Protein AF-A0A527ZFB0-F1 (afdb_monomer_lite)

Secondary structure (DSSP, 8-state):
-TT-BTTSTT-SSBPPHHHHHHHHSTTSHHHHHHHHHTGGGEE-SSSS-EE-TTSTTTTTS-HHHHHHHHHHHHHHHHH-TTSSSS--EEEEE------TT-SEEEEEETTEEEEEESS----EEEEES---

pLDDT: mean 90.38, std 8.6, range [48.19, 97.38]

Foldseek 3Di:
DPLAPPVNVPRPHHDDLLVVLLDQAQVHPLNVCCVVPPVVQWDPPDPAIAGDPPPPCRVVDDSVVSVVSVVSNVVNCQQPVVSDSHGKHKDKDWDDADDPVDQKDWDAQCNDIQIDGHDDHDIDIDMPPPDD

Radius of gyration: 20.22 Å; chains: 1; bounding box: 45×32×55 Å

Structure (mmCIF, N/CA/C/O backbone):
data_AF-A0A527ZFB0-F1
#
_entry.id   AF-A0A527ZFB0-F1
#
loop_
_atom_site.group_PDB
_atom_site.id
_atom_site.type_symbol
_atom_site.label_atom_id
_atom_site.label_alt_id
_atom_site.label_comp_id
_atom_site.label_asym_id
_atom_site.label_entity_id
_atom_site.label_seq_id
_atom_site.pdbx_PDB_ins_code
_atom_site.Cartn_x
_atom_site.Cartn_y
_atom_site.Cartn_z
_atom_site.occupancy
_atom_site.B_iso_or_equiv
_atom_site.auth_seq_id
_atom_site.auth_comp_id
_atom_site.auth_asym_id
_atom_site.auth_atom_id
_atom_site.pdbx_PDB_model_num
ATOM 1 N N . VAL A 1 1 ? -12.750 -11.140 2.429 1.00 78.00 1 VAL A N 1
ATOM 2 C CA . VAL A 1 1 ? -11.298 -11.015 2.719 1.00 78.00 1 VAL A CA 1
ATOM 3 C C . VAL A 1 1 ? -10.672 -12.256 3.361 1.00 78.00 1 VAL A C 1
ATOM 5 O O . VAL A 1 1 ? -9.484 -12.449 3.174 1.00 78.00 1 VAL A O 1
ATOM 8 N N . VAL A 1 2 ? -11.410 -13.099 4.103 1.00 83.50 2 VAL A N 1
ATOM 9 C CA . VAL A 1 2 ? -10.844 -14.314 4.737 1.00 83.50 2 VAL A CA 1
ATOM 10 C C . VAL A 1 2 ? -10.281 -15.279 3.688 1.00 83.50 2 VAL A C 1
ATOM 12 O O . VAL A 1 2 ? -10.938 -15.511 2.677 1.00 83.50 2 VAL A O 1
ATOM 15 N N . GLY A 1 3 ? -9.090 -15.831 3.947 1.00 88.44 3 GLY A N 1
ATOM 16 C CA . GLY A 1 3 ? -8.445 -16.841 3.094 1.00 88.44 3 GLY A CA 1
ATOM 17 C C . GLY A 1 3 ? -7.908 -16.315 1.761 1.00 88.44 3 GLY A C 1
ATOM 18 O O . GLY A 1 3 ? -7.559 -17.113 0.899 1.00 88.44 3 GLY A O 1
ATOM 19 N N . ARG A 1 4 ? -7.865 -14.991 1.578 1.00 93.12 4 ARG A N 1
ATOM 20 C CA . ARG A 1 4 ? -7.428 -14.347 0.336 1.00 93.12 4 ARG A CA 1
ATOM 21 C C . ARG A 1 4 ? -6.149 -13.556 0.531 1.00 93.12 4 ARG A C 1
ATOM 23 O O . ARG A 1 4 ? -5.984 -12.909 1.571 1.00 93.12 4 ARG A O 1
ATOM 30 N N . TYR A 1 5 ? -5.294 -13.549 -0.482 1.00 91.62 5 TYR A N 1
ATOM 31 C CA . TYR A 1 5 ? -4.143 -12.657 -0.523 1.00 91.62 5 TYR A CA 1
ATOM 32 C C . TYR A 1 5 ? -4.628 -11.191 -0.553 1.00 91.62 5 TYR A C 1
ATOM 34 O O . TYR A 1 5 ? -5.642 -10.897 -1.195 1.00 91.62 5 TYR A O 1
ATOM 42 N N . PRO A 1 6 ? -3.990 -10.250 0.173 1.00 92.12 6 PRO A N 1
ATOM 43 C CA . PRO A 1 6 ? -2.769 -10.384 0.978 1.00 92.12 6 PRO A CA 1
ATOM 44 C C . PRO A 1 6 ? -2.993 -10.743 2.460 1.00 92.12 6 PRO A C 1
ATOM 46 O O . PRO A 1 6 ? -2.037 -10.782 3.228 1.00 92.12 6 PRO A O 1
ATOM 49 N N . PHE A 1 7 ? -4.233 -10.982 2.901 1.00 91.00 7 PHE A N 1
ATOM 50 C CA . PHE A 1 7 ? -4.528 -11.291 4.310 1.00 91.00 7 PHE A CA 1
ATOM 51 C C . PHE A 1 7 ? -4.153 -12.723 4.708 1.00 91.00 7 PHE A C 1
ATOM 53 O O . PHE A 1 7 ? -3.794 -12.966 5.858 1.00 91.00 7 PHE A O 1
ATOM 60 N N . ALA A 1 8 ? -4.247 -13.658 3.765 1.00 93.31 8 ALA A N 1
ATOM 61 C CA . ALA A 1 8 ? -3.643 -14.979 3.839 1.00 93.31 8 ALA A CA 1
ATOM 62 C C . ALA A 1 8 ? -2.569 -15.053 2.751 1.00 93.31 8 ALA A C 1
ATOM 64 O O . ALA A 1 8 ? -2.885 -14.949 1.567 1.00 93.31 8 ALA A O 1
ATOM 65 N N . SER A 1 9 ? -1.302 -15.178 3.147 1.00 91.38 9 SER A N 1
ATOM 66 C CA . SER A 1 9 ? -0.165 -15.160 2.215 1.00 91.38 9 SER A CA 1
ATOM 67 C C . SER A 1 9 ? -0.171 -16.328 1.227 1.00 91.38 9 SER A C 1
ATOM 69 O O . SER A 1 9 ? 0.390 -16.213 0.146 1.00 91.38 9 SER A O 1
ATOM 71 N N . ASP A 1 10 ? -0.789 -17.442 1.612 1.00 92.88 10 ASP A N 1
ATOM 72 C CA . ASP A 1 10 ? -0.996 -18.659 0.826 1.00 92.88 10 ASP A CA 1
ATOM 73 C C . ASP A 1 10 ? -2.405 -18.737 0.208 1.00 92.88 10 ASP A C 1
ATOM 75 O O . ASP A 1 10 ? -2.790 -19.769 -0.343 1.00 92.88 10 ASP A O 1
ATOM 79 N N . GLY A 1 11 ? -3.188 -17.656 0.306 1.00 91.81 11 GLY A N 1
ATOM 80 C CA . GLY A 1 11 ? -4.527 -17.580 -0.261 1.00 91.81 11 GLY A CA 1
ATOM 81 C C . GLY A 1 11 ? -4.485 -17.737 -1.786 1.00 91.81 11 GLY A C 1
ATOM 82 O O . GLY A 1 11 ? -3.761 -16.990 -2.440 1.00 91.81 11 GLY A O 1
ATOM 83 N N . PRO A 1 12 ? -5.265 -18.659 -2.380 1.00 92.12 12 PRO A N 1
ATOM 84 C CA . PRO A 1 12 ? -5.212 -18.939 -3.818 1.00 92.12 12 P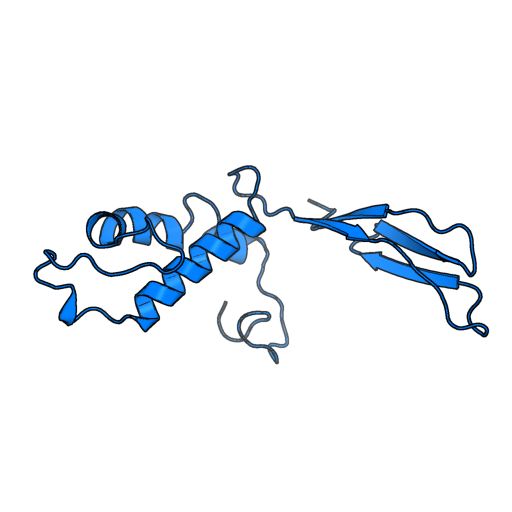RO A CA 1
ATOM 85 C C . PRO A 1 12 ? -5.892 -17.862 -4.677 1.00 92.12 12 PRO A C 1
ATOM 87 O O . PRO A 1 12 ? -5.769 -17.884 -5.898 1.00 92.12 12 PRO A O 1
ATOM 90 N N . GLU A 1 13 ? -6.641 -16.953 -4.050 1.00 94.19 13 GLU A N 1
ATOM 91 C CA . GLU A 1 13 ? -7.352 -15.857 -4.702 1.00 94.19 13 GLU A CA 1
ATOM 92 C C . 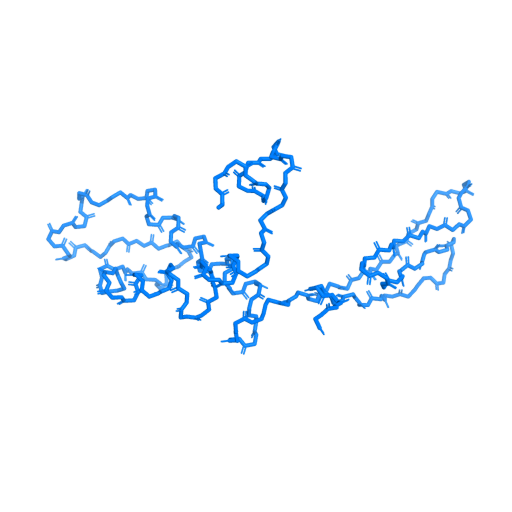GLU A 1 13 ? -6.980 -14.521 -4.060 1.00 94.19 13 GLU A C 1
ATOM 94 O O . GLU A 1 13 ? -6.883 -14.414 -2.830 1.00 94.19 13 GLU A O 1
ATOM 99 N N . ASP A 1 14 ? -6.893 -13.484 -4.887 1.00 93.81 14 ASP A N 1
ATOM 100 C CA . ASP A 1 14 ? -6.762 -12.108 -4.426 1.00 93.81 14 ASP A CA 1
ATOM 101 C C . ASP A 1 14 ? -8.095 -11.568 -3.891 1.00 93.81 14 ASP A C 1
ATOM 103 O O . ASP A 1 14 ? -9.202 -11.940 -4.312 1.00 93.81 14 ASP A O 1
ATOM 107 N N . ILE A 1 15 ? -8.019 -10.638 -2.940 1.00 95.00 15 ILE A N 1
ATOM 108 C CA . ILE A 1 15 ? -9.183 -9.820 -2.603 1.00 95.00 15 ILE A CA 1
ATOM 109 C C . ILE A 1 15 ? -9.633 -9.009 -3.823 1.00 95.00 15 ILE A C 1
ATOM 111 O O . ILE A 1 15 ? -8.825 -8.469 -4.574 1.00 95.00 15 ILE A O 1
ATOM 115 N N . ALA A 1 16 ? -10.948 -8.860 -3.989 1.00 93.00 16 ALA A N 1
ATOM 116 C CA . ALA A 1 16 ? -11.464 -7.933 -4.984 1.00 93.00 16 ALA A CA 1
ATOM 117 C C . ALA A 1 16 ? -11.090 -6.495 -4.594 1.00 93.00 16 ALA A C 1
ATOM 119 O O . ALA A 1 16 ? -11.240 -6.104 -3.432 1.00 93.00 16 ALA A O 1
ATOM 120 N N . MET A 1 17 ? -10.687 -5.677 -5.570 1.00 91.75 17 MET A N 1
ATOM 121 C CA . MET A 1 17 ? -10.329 -4.275 -5.318 1.00 91.75 17 MET A CA 1
ATOM 122 C C . MET A 1 17 ? -11.484 -3.484 -4.681 1.00 91.75 17 MET A C 1
ATOM 124 O O . MET A 1 17 ? -11.275 -2.650 -3.802 1.00 91.75 17 MET A O 1
ATOM 128 N N . ALA A 1 18 ? -12.728 -3.801 -5.053 1.00 93.50 18 ALA A N 1
ATOM 129 C CA . ALA A 1 18 ? -13.921 -3.211 -4.450 1.00 93.50 18 ALA A CA 1
ATOM 130 C C . ALA A 1 18 ? -14.065 -3.544 -2.952 1.00 93.50 18 ALA A C 1
ATOM 132 O O . ALA A 1 18 ? -14.470 -2.685 -2.168 1.00 93.50 18 ALA A O 1
ATOM 133 N N . ASP A 1 19 ? -13.702 -4.762 -2.534 1.00 95.25 19 ASP A N 1
ATOM 134 C CA . ASP A 1 19 ? -13.713 -5.151 -1.120 1.00 95.25 19 ASP A CA 1
ATOM 135 C C . ASP A 1 19 ? -12.598 -4.444 -0.344 1.00 95.25 19 ASP A C 1
ATOM 137 O O . ASP A 1 19 ? -12.823 -3.998 0.784 1.00 95.25 19 ASP A O 1
ATOM 141 N N . PHE A 1 20 ? -11.418 -4.297 -0.958 1.00 95.25 20 PHE A N 1
ATOM 142 C CA . PHE A 1 20 ? -10.316 -3.517 -0.395 1.00 95.25 20 PHE A CA 1
ATOM 143 C C . PHE A 1 20 ? -10.736 -2.060 -0.154 1.00 95.25 20 PHE A C 1
ATOM 145 O O . PHE A 1 20 ? -10.618 -1.557 0.965 1.00 95.25 20 PHE A O 1
ATOM 152 N N . ALA A 1 21 ? -11.317 -1.410 -1.167 1.00 95.81 21 ALA A N 1
ATOM 153 C CA . ALA A 1 21 ? -11.833 -0.047 -1.063 1.00 95.81 21 ALA A CA 1
ATOM 154 C C . ALA A 1 21 ? -12.942 0.077 -0.011 1.00 95.81 21 ALA A C 1
ATOM 156 O O . ALA A 1 21 ? -12.898 0.964 0.838 1.00 95.81 21 ALA A O 1
ATOM 157 N N . LYS A 1 22 ? -13.905 -0.851 0.015 1.00 96.19 22 LYS A N 1
ATOM 158 C CA . LYS A 1 22 ? -14.974 -0.861 1.025 1.00 96.19 22 LYS A CA 1
ATOM 159 C C . LYS A 1 22 ? -14.428 -0.922 2.456 1.00 96.19 22 LYS A C 1
ATOM 161 O O . LYS A 1 22 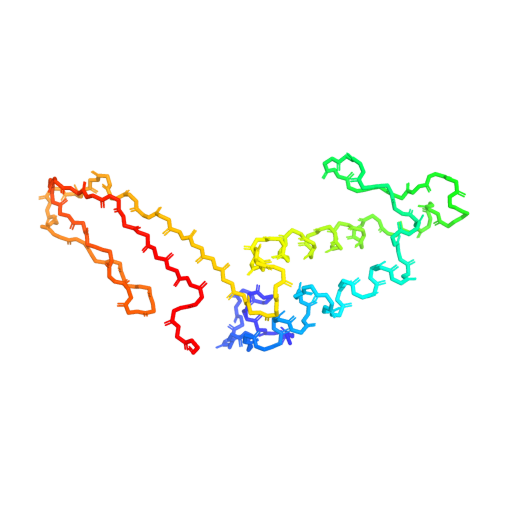? -15.033 -0.349 3.368 1.00 96.19 22 LYS A O 1
ATOM 166 N N . LEU A 1 23 ? -13.315 -1.624 2.663 1.00 96.19 23 LEU A N 1
ATOM 167 C CA . LEU A 1 23 ? -12.699 -1.784 3.974 1.00 96.19 23 LEU A CA 1
ATOM 168 C C . LEU A 1 23 ? -11.859 -0.565 4.381 1.00 96.19 23 LEU A C 1
ATOM 170 O O . LEU A 1 23 ? -12.054 -0.057 5.489 1.00 96.19 23 LEU A O 1
ATOM 174 N N . PHE A 1 24 ? -10.965 -0.104 3.499 1.00 97.38 24 PHE A N 1
ATOM 175 C CA . PHE A 1 24 ? -9.890 0.835 3.845 1.00 97.38 24 PHE A CA 1
ATOM 176 C C . PHE A 1 24 ? -10.015 2.243 3.274 1.00 97.38 24 PHE A C 1
ATOM 178 O O . PHE A 1 24 ? -9.336 3.130 3.786 1.00 97.38 24 PHE A O 1
ATOM 185 N N . ALA A 1 25 ? -10.839 2.482 2.251 1.00 97.38 25 ALA A N 1
ATOM 186 C CA . ALA A 1 25 ? -10.964 3.823 1.687 1.00 97.38 25 ALA A CA 1
ATOM 187 C C . ALA A 1 25 ? -11.414 4.840 2.757 1.00 97.38 25 ALA A C 1
ATOM 189 O O . ALA A 1 25 ? -12.026 4.460 3.764 1.00 97.38 25 ALA A O 1
ATOM 190 N N . PRO A 1 26 ? -11.171 6.143 2.551 1.00 97.25 26 PRO A N 1
ATOM 191 C CA . PRO A 1 26 ? -11.838 7.196 3.310 1.00 97.25 26 PRO A CA 1
ATOM 192 C C . PRO A 1 26 ? -13.360 6.983 3.326 1.00 97.25 26 PRO A C 1
ATOM 194 O O . PRO A 1 26 ? -13.974 6.704 2.297 1.00 97.25 26 PRO A O 1
ATOM 197 N N . GLY A 1 27 ? -13.977 7.037 4.509 1.00 96.19 27 GLY A N 1
ATOM 198 C CA . GLY A 1 27 ? -15.394 6.687 4.678 1.00 96.19 27 GLY A CA 1
ATOM 199 C C . GLY A 1 27 ? -15.716 5.188 4.535 1.00 96.19 27 GLY A C 1
ATOM 200 O O . GLY A 1 27 ? -16.886 4.797 4.573 1.00 96.19 27 GLY A O 1
ATOM 201 N N . GLY A 1 28 ? -14.711 4.322 4.407 1.00 96.75 28 GLY A N 1
ATOM 202 C CA . GLY A 1 28 ? -14.828 2.866 4.443 1.00 96.75 28 GLY A CA 1
ATOM 203 C C . GLY A 1 28 ? -15.235 2.337 5.820 1.00 96.75 28 GLY A C 1
ATOM 204 O O . GLY A 1 28 ? -15.530 3.094 6.747 1.00 96.75 28 GLY A O 1
ATOM 205 N N . LEU A 1 29 ? -15.300 1.013 5.961 1.00 97.06 29 LEU A N 1
ATOM 206 C CA . LEU A 1 29 ? -15.749 0.375 7.204 1.00 97.06 29 LEU A CA 1
ATOM 207 C C . LEU A 1 29 ? -14.829 0.686 8.393 1.00 97.06 29 LEU A C 1
ATOM 209 O O . LEU A 1 29 ? -15.331 1.054 9.456 1.00 97.06 29 LEU A O 1
ATOM 213 N N . MET A 1 30 ? -13.507 0.573 8.213 1.00 96.56 30 MET A N 1
ATOM 214 C CA . MET A 1 30 ? -12.542 0.807 9.296 1.00 96.56 30 MET A CA 1
ATOM 215 C C . MET A 1 30 ? -12.551 2.268 9.743 1.00 96.56 30 MET A C 1
ATOM 217 O O . MET A 1 30 ? -12.605 2.543 10.939 1.00 96.56 30 MET A O 1
ATOM 221 N N . ASP A 1 31 ? -12.563 3.193 8.783 1.00 96.31 31 ASP A N 1
ATOM 222 C CA . ASP A 1 31 ? -12.564 4.631 9.049 1.00 96.31 31 ASP A CA 1
ATOM 223 C C . ASP A 1 31 ? -13.847 5.086 9.755 1.00 96.31 31 ASP A C 1
ATOM 225 O O . ASP A 1 31 ? -13.793 5.750 10.790 1.00 96.31 31 ASP A O 1
ATOM 229 N N . ARG A 1 32 ? -15.021 4.653 9.270 1.00 96.94 32 ARG A N 1
ATOM 230 C CA . ARG A 1 32 ? -16.301 4.975 9.920 1.00 96.94 32 ARG A CA 1
ATOM 231 C C . ARG A 1 32 ? -16.377 4.428 11.335 1.00 96.94 32 ARG A C 1
ATOM 233 O O . ARG A 1 32 ? -16.777 5.157 12.240 1.00 96.94 32 ARG A O 1
ATOM 240 N N . PHE A 1 33 ? -15.994 3.168 11.537 1.00 95.94 33 PHE A N 1
ATOM 241 C CA . PHE A 1 33 ? -16.003 2.577 12.870 1.00 95.94 33 PHE A CA 1
ATOM 242 C C . PHE A 1 33 ? -15.062 3.334 13.811 1.00 95.94 33 PHE A C 1
ATOM 244 O O . PHE A 1 33 ? -15.456 3.667 14.931 1.00 95.94 33 PHE A O 1
ATOM 251 N N . PHE A 1 34 ? -13.851 3.643 13.343 1.00 94.00 34 PHE A N 1
ATOM 252 C CA . PHE A 1 34 ? -12.864 4.398 14.100 1.00 94.00 34 PHE A CA 1
ATOM 253 C C . PHE A 1 34 ? -13.393 5.777 14.505 1.00 94.00 34 PHE A C 1
ATOM 255 O O . PHE A 1 34 ? -13.403 6.106 15.692 1.00 94.00 34 PHE A O 1
ATOM 262 N N . ALA A 1 35 ? -13.894 6.553 13.543 1.00 94.56 35 ALA A N 1
ATOM 263 C CA . ALA A 1 35 ? -14.411 7.897 13.776 1.00 94.56 35 ALA A CA 1
ATOM 264 C C . ALA A 1 35 ? -15.590 7.907 14.762 1.00 94.56 35 ALA A C 1
ATOM 266 O O . ALA A 1 35 ? -15.666 8.779 15.624 1.00 94.56 35 ALA A O 1
ATOM 267 N N . GLN A 1 36 ? -16.491 6.927 14.657 1.00 95.50 36 GLN A N 1
ATOM 268 C CA . GLN A 1 36 ? -17.702 6.859 15.478 1.00 95.50 36 GLN A CA 1
ATOM 269 C C . GLN A 1 36 ? -17.449 6.352 16.901 1.00 95.50 36 GLN A C 1
ATOM 271 O O . GLN A 1 36 ? -18.131 6.789 17.823 1.00 95.50 36 GLN A O 1
ATOM 276 N N . ASN A 1 37 ? -16.504 5.425 17.086 1.00 91.19 37 ASN A N 1
ATOM 277 C CA . ASN A 1 37 ? -16.386 4.679 18.344 1.00 91.19 37 ASN A CA 1
ATOM 278 C C . ASN A 1 37 ? -15.072 4.921 19.087 1.00 91.19 37 ASN A C 1
ATOM 280 O O . ASN A 1 37 ? -15.035 4.777 20.307 1.00 91.19 37 ASN A O 1
ATOM 284 N N . LEU A 1 38 ? -13.987 5.241 18.377 1.00 90.06 38 LEU A N 1
ATOM 285 C CA . LEU A 1 38 ? -12.634 5.166 18.934 1.00 90.06 38 LEU A CA 1
ATOM 286 C C . LEU A 1 38 ? -11.884 6.497 18.932 1.00 90.06 38 LEU A C 1
ATOM 288 O O . LEU A 1 38 ? -11.082 6.729 19.832 1.00 90.06 38 LEU A O 1
ATOM 292 N N . ALA A 1 39 ? -12.146 7.385 17.970 1.00 90.81 39 ALA A N 1
ATOM 293 C CA . ALA A 1 39 ? -11.374 8.615 17.784 1.00 90.81 39 ALA A CA 1
ATOM 294 C C . ALA A 1 39 ? -11.326 9.509 19.038 1.00 90.81 39 ALA A C 1
ATOM 296 O O . ALA A 1 39 ? -10.302 10.123 19.330 1.00 90.81 39 ALA A O 1
ATOM 297 N N . SER A 1 40 ? -12.407 9.560 19.824 1.00 90.81 40 SER A N 1
ATOM 298 C CA . SER A 1 40 ? -12.446 10.338 21.070 1.00 90.81 40 SER A CA 1
ATOM 299 C C . SER A 1 40 ? -11.590 9.734 22.190 1.00 90.81 40 SER A C 1
ATOM 301 O O . SER A 1 40 ? -11.141 10.474 23.068 1.00 90.81 40 SER A O 1
ATOM 303 N N . LEU A 1 41 ? -11.324 8.426 22.135 1.00 89.62 41 LEU A N 1
ATOM 304 C CA . LEU A 1 41 ? -10.647 7.633 23.165 1.00 89.62 41 LEU A CA 1
ATOM 305 C C . LEU A 1 41 ? -9.134 7.489 22.931 1.00 89.62 41 LEU A C 1
ATOM 307 O O . LEU A 1 41 ? -8.434 6.975 23.803 1.00 89.62 41 LEU A O 1
ATOM 311 N N . ILE A 1 42 ? -8.631 7.912 21.770 1.00 90.88 42 ILE A N 1
ATOM 312 C CA . ILE A 1 42 ? -7.253 7.675 21.323 1.00 90.88 42 ILE A CA 1
ATOM 313 C C . ILE A 1 42 ? -6.498 8.999 21.200 1.00 90.88 42 ILE A C 1
ATOM 315 O O . ILE A 1 42 ? -7.008 9.980 20.660 1.00 90.88 42 ILE A O 1
ATOM 319 N N . ASP A 1 43 ? -5.269 9.021 21.701 1.00 91.00 43 ASP A N 1
ATOM 320 C CA . ASP A 1 43 ? -4.263 10.025 21.387 1.00 91.00 43 ASP A CA 1
ATOM 321 C C . ASP A 1 43 ? -3.490 9.597 20.130 1.00 91.00 43 ASP A C 1
ATOM 323 O O . ASP A 1 43 ? -2.856 8.539 20.099 1.00 91.00 43 ASP A O 1
ATOM 327 N N . MET A 1 44 ? -3.583 10.425 19.089 1.00 91.50 44 MET A N 1
ATOM 328 C CA . MET A 1 44 ? -2.977 10.212 17.770 1.00 91.50 44 MET A CA 1
ATOM 329 C C . MET A 1 44 ? -1.829 11.196 17.487 1.00 91.50 44 MET A C 1
ATOM 331 O O . MET A 1 44 ? -1.407 11.324 16.342 1.00 91.50 44 MET A O 1
ATOM 335 N N . THR A 1 45 ? -1.363 11.945 18.492 1.00 90.19 45 THR A N 1
ATOM 336 C CA . THR A 1 45 ? -0.349 13.001 18.303 1.00 90.19 45 THR A CA 1
ATOM 337 C C . THR A 1 45 ? 1.069 12.461 18.100 1.00 90.19 45 THR A C 1
ATOM 339 O O . THR A 1 45 ? 1.908 13.148 17.519 1.00 90.19 45 THR A O 1
ATOM 342 N N . GLY A 1 46 ? 1.342 11.240 18.569 1.00 87.94 46 GLY A N 1
ATOM 343 C CA . GLY A 1 46 ? 2.625 10.554 18.422 1.00 87.94 46 GLY A CA 1
ATOM 344 C C . GLY A 1 46 ? 2.685 9.586 17.236 1.00 87.94 46 GLY A C 1
ATOM 345 O O . GLY A 1 46 ? 1.681 9.291 16.591 1.00 87.94 46 GLY A O 1
ATOM 346 N N . GLN A 1 47 ? 3.884 9.045 16.990 1.00 88.38 47 GLN A N 1
ATOM 347 C CA . GLN A 1 47 ? 4.125 8.015 15.970 1.00 88.38 47 GLN A CA 1
ATOM 348 C C . GLN A 1 47 ? 3.330 6.725 16.234 1.00 88.38 47 GLN A C 1
ATOM 350 O O . GLN A 1 47 ? 2.853 6.087 15.299 1.00 88.38 47 GLN A O 1
ATOM 355 N N . ASP A 1 48 ? 3.178 6.350 17.503 1.00 91.44 48 ASP A N 1
ATOM 356 C CA . ASP A 1 48 ? 2.311 5.254 17.924 1.00 91.44 48 ASP A CA 1
ATOM 357 C C . ASP A 1 48 ? 1.083 5.810 18.640 1.00 91.44 48 ASP A C 1
ATOM 359 O O . ASP A 1 48 ? 1.183 6.660 19.533 1.00 91.44 48 ASP A O 1
ATOM 363 N N . TRP A 1 49 ? -0.084 5.298 18.261 1.00 93.19 49 TRP A N 1
ATOM 364 C CA . TRP A 1 49 ? -1.339 5.676 18.893 1.00 93.19 49 TRP A CA 1
ATOM 365 C C . TRP A 1 49 ? -1.454 5.060 20.283 1.00 93.19 49 TRP A C 1
ATOM 367 O O . TRP A 1 49 ? -1.084 3.905 20.506 1.00 93.19 49 TRP A O 1
ATOM 377 N N . ASN A 1 50 ? -2.021 5.817 21.221 1.00 91.19 50 ASN A N 1
ATOM 378 C CA . ASN A 1 50 ? -2.238 5.366 22.594 1.00 91.19 50 ASN A CA 1
ATOM 379 C C . ASN A 1 50 ? -3.672 5.635 23.049 1.00 91.19 50 ASN A C 1
ATOM 381 O O . ASN A 1 50 ? -4.298 6.602 22.630 1.00 91.19 50 ASN A O 1
ATOM 385 N N . TRP A 1 51 ? -4.199 4.802 23.945 1.00 90.06 51 TRP A N 1
ATOM 386 C CA . TRP A 1 51 ? -5.447 5.129 24.635 1.00 90.06 51 TRP A CA 1
ATOM 387 C C . TRP A 1 51 ? -5.225 6.331 25.551 1.00 90.06 51 TRP A C 1
ATOM 389 O O . TRP A 1 51 ? -4.225 6.388 26.273 1.00 90.06 51 TRP A O 1
ATOM 399 N N . LYS A 1 52 ? -6.164 7.278 25.557 1.00 87.69 52 LYS A N 1
ATOM 400 C CA . LYS A 1 52 ? -6.109 8.403 26.490 1.00 87.69 52 LYS A CA 1
ATOM 401 C C . LYS A 1 52 ? -6.274 7.899 27.926 1.00 87.69 52 LYS A C 1
ATOM 403 O O . LYS A 1 52 ? -7.103 7.031 28.203 1.00 87.69 52 LYS A O 1
ATOM 408 N N . GLN A 1 53 ? -5.467 8.432 28.843 1.00 72.38 53 GLN A N 1
ATOM 409 C CA . GLN A 1 53 ? -5.385 7.954 30.231 1.00 72.38 53 GLN A CA 1
ATOM 410 C C . GLN A 1 53 ? -6.617 8.307 31.082 1.00 72.38 53 GLN A C 1
ATOM 412 O O . GLN A 1 53 ? -6.869 7.667 32.100 1.00 72.38 53 GLN A O 1
ATOM 417 N N . ASP A 1 54 ? -7.386 9.310 30.664 1.00 69.75 54 ASP A N 1
ATOM 418 C CA . ASP A 1 54 ? -8.628 9.772 31.291 1.00 69.75 54 ASP A CA 1
ATOM 419 C C . ASP A 1 54 ? -9.868 8.987 30.829 1.00 69.75 54 ASP A C 1
ATOM 421 O O . ASP A 1 54 ? -10.926 9.052 31.464 1.00 69.75 54 ASP A O 1
ATOM 425 N N . ALA A 1 55 ? -9.750 8.192 29.760 1.00 62.50 55 ALA A N 1
ATOM 426 C CA . ALA A 1 55 ? -10.802 7.280 29.357 1.00 62.50 55 ALA A CA 1
ATOM 427 C C . ALA A 1 55 ? -10.963 6.216 30.450 1.00 62.50 55 ALA A C 1
ATOM 429 O O . ALA A 1 55 ? -10.077 5.388 30.660 1.00 62.50 55 ALA A O 1
ATOM 430 N N . ARG A 1 56 ? -12.124 6.191 31.122 1.00 64.31 56 ARG A N 1
ATOM 431 C CA . ARG A 1 56 ? -12.463 5.202 32.172 1.00 64.31 56 ARG A CA 1
ATOM 432 C C . ARG A 1 56 ? -12.207 3.742 31.760 1.00 64.31 56 ARG A C 1
ATOM 434 O O . ARG A 1 56 ? -12.043 2.897 32.630 1.00 64.31 56 ARG A O 1
ATOM 441 N N . PHE A 1 57 ? -12.150 3.473 30.455 1.00 62.88 57 PHE A N 1
ATOM 442 C CA . PHE A 1 57 ? -11.945 2.162 29.840 1.00 62.88 57 PHE A CA 1
ATOM 443 C C . PHE A 1 57 ? -10.530 1.942 29.271 1.00 62.88 57 PHE A C 1
ATOM 445 O O . PHE A 1 57 ? -10.210 0.833 28.864 1.00 62.88 57 PHE A O 1
ATOM 452 N N . GLY A 1 58 ? -9.661 2.960 29.234 1.00 59.75 58 GLY A N 1
ATOM 453 C CA . GLY A 1 58 ? -8.391 2.929 28.491 1.00 59.75 58 GLY A CA 1
ATOM 454 C C . GLY A 1 58 ? -7.399 1.844 28.932 1.00 59.75 58 GLY A C 1
ATOM 455 O O . GLY A 1 58 ? -6.559 1.430 28.137 1.00 59.75 58 GLY A O 1
ATOM 456 N N . ARG A 1 59 ? -7.510 1.344 30.172 1.00 63.91 59 ARG A N 1
ATOM 457 C CA . ARG A 1 59 ? -6.676 0.238 30.684 1.00 63.91 59 ARG A CA 1
ATOM 458 C C . ARG A 1 59 ? -7.154 -1.151 30.260 1.00 63.91 59 ARG A C 1
ATOM 460 O O . ARG A 1 59 ? -6.326 -2.053 30.188 1.00 63.91 59 ARG A O 1
ATOM 467 N N . ASP A 1 60 ? -8.438 -1.301 29.947 1.00 72.88 60 ASP A N 1
ATOM 468 C CA . ASP A 1 60 ? -9.044 -2.588 29.580 1.00 72.88 60 ASP A CA 1
ATOM 469 C C . ASP A 1 60 ? -9.107 -2.782 28.055 1.00 72.88 60 ASP A C 1
ATOM 471 O O . ASP A 1 60 ? -9.430 -3.862 27.559 1.00 72.88 60 ASP A O 1
ATOM 475 N N . LEU A 1 61 ? -8.782 -1.737 27.287 1.00 78.81 61 LEU A N 1
ATOM 476 C CA . LEU A 1 61 ? -8.785 -1.775 25.832 1.00 78.81 61 LEU A CA 1
ATOM 477 C C . LEU A 1 61 ? -7.481 -2.363 25.279 1.00 78.81 61 LEU A C 1
ATOM 479 O O . LEU A 1 61 ? -6.367 -1.957 25.615 1.00 78.81 61 LEU A O 1
ATOM 483 N N . SER A 1 62 ? -7.627 -3.311 24.356 1.00 88.00 62 SER A N 1
ATOM 484 C CA . SER A 1 62 ? -6.508 -4.007 23.721 1.00 88.00 62 SER A CA 1
ATOM 485 C C . SER A 1 62 ? -5.599 -3.052 22.940 1.00 88.00 62 SER A C 1
ATOM 487 O O . SER A 1 62 ? -6.026 -2.391 21.989 1.00 88.00 62 SER A O 1
ATOM 489 N N . LYS A 1 63 ? -4.305 -3.033 23.288 1.00 88.38 63 LYS A N 1
ATOM 490 C CA . LYS A 1 63 ? -3.267 -2.333 22.509 1.00 88.38 63 LYS A CA 1
ATOM 491 C C . LYS A 1 63 ? -3.089 -2.925 21.109 1.00 88.38 63 LYS A C 1
ATOM 493 O O . LYS A 1 63 ? -2.838 -2.186 20.164 1.00 88.38 63 LYS A O 1
ATOM 498 N N . ALA A 1 64 ? -3.250 -4.241 20.962 1.00 90.88 64 ALA A N 1
ATOM 499 C CA . ALA A 1 64 ? -3.163 -4.896 19.658 1.00 90.88 64 ALA A CA 1
ATOM 500 C C . ALA A 1 64 ? -4.284 -4.418 18.723 1.00 90.88 64 ALA A C 1
ATOM 502 O O . ALA A 1 64 ? -4.039 -4.122 17.556 1.00 90.88 64 ALA A O 1
ATOM 503 N N . THR A 1 65 ? -5.502 -4.253 19.252 1.00 89.25 65 THR A N 1
ATOM 504 C CA . THR A 1 65 ? -6.624 -3.692 18.488 1.00 89.25 65 THR A CA 1
ATOM 505 C C . THR A 1 65 ? -6.334 -2.260 18.053 1.00 89.25 65 THR A C 1
ATOM 507 O O . THR A 1 65 ? -6.569 -1.921 16.896 1.00 89.25 65 THR A O 1
ATOM 510 N N . LEU A 1 66 ? -5.778 -1.434 18.945 1.00 91.38 66 LEU A N 1
ATOM 511 C CA . LEU A 1 66 ? -5.376 -0.069 18.606 1.00 91.38 66 LEU A CA 1
ATOM 512 C C . LEU A 1 66 ? -4.353 -0.044 17.464 1.00 91.38 66 LEU A C 1
ATOM 514 O O . LEU A 1 66 ? -4.531 0.696 16.495 1.00 91.38 66 LEU A O 1
ATOM 518 N N . LYS A 1 67 ? -3.331 -0.906 17.533 1.00 93.94 67 LYS A N 1
ATOM 519 C CA . LYS A 1 67 ? -2.321 -1.006 16.476 1.00 93.94 67 LYS A CA 1
ATOM 520 C C . LYS A 1 67 ? -2.932 -1.411 15.134 1.00 93.94 67 LYS A C 1
ATOM 522 O O . LYS A 1 67 ? -2.548 -0.852 14.114 1.00 93.94 67 LYS A O 1
ATOM 527 N N . ASN A 1 68 ? -3.927 -2.298 15.121 1.00 93.75 68 ASN A N 1
ATOM 528 C CA . ASN A 1 68 ? -4.626 -2.673 13.888 1.00 93.75 68 ASN A CA 1
ATOM 529 C C . ASN A 1 68 ? -5.385 -1.498 13.247 1.00 93.75 68 ASN A C 1
ATOM 531 O O . ASN A 1 68 ? -5.410 -1.391 12.023 1.00 93.75 68 ASN A O 1
ATOM 535 N N . PHE A 1 69 ? -5.977 -0.595 14.038 1.00 95.19 69 PHE A N 1
ATOM 536 C CA . PHE A 1 69 ? -6.606 0.619 13.498 1.00 95.19 69 PHE A CA 1
ATOM 537 C C . PHE A 1 69 ? -5.585 1.625 12.971 1.00 95.19 69 PHE A C 1
ATOM 539 O O . PHE A 1 69 ? -5.823 2.227 11.925 1.00 95.19 69 PHE A O 1
ATOM 546 N N . GLN A 1 70 ? -4.442 1.767 13.646 1.00 96.00 70 GLN A N 1
ATOM 547 C CA . GLN A 1 70 ? -3.338 2.573 13.132 1.00 96.00 70 GLN A CA 1
ATOM 548 C C . GLN A 1 70 ? -2.837 2.020 11.786 1.00 96.00 70 GLN A C 1
ATOM 550 O O . GLN A 1 70 ? -2.757 2.767 10.816 1.00 96.00 70 GLN A O 1
ATOM 555 N N . LEU A 1 71 ? -2.601 0.706 11.688 1.00 96.31 71 LEU A N 1
ATOM 556 C CA . LEU A 1 71 ? -2.210 0.047 10.436 1.00 96.31 71 LEU A CA 1
ATOM 557 C C . LEU A 1 71 ? -3.261 0.238 9.333 1.00 96.31 71 LEU A C 1
ATOM 559 O O . LEU A 1 71 ? -2.915 0.503 8.187 1.00 96.31 71 LEU A O 1
ATOM 563 N N . ALA A 1 72 ? -4.553 0.156 9.661 1.00 96.44 72 ALA A N 1
ATOM 564 C CA . ALA A 1 72 ? -5.616 0.422 8.694 1.00 96.44 72 ALA A CA 1
ATOM 565 C C . ALA A 1 72 ? -5.592 1.875 8.182 1.00 96.44 72 ALA A C 1
ATOM 567 O O . ALA A 1 72 ? -5.824 2.106 6.995 1.00 96.44 72 ALA A O 1
ATOM 568 N N . ALA A 1 73 ? -5.286 2.848 9.047 1.00 95.69 73 ALA A N 1
ATOM 569 C CA . ALA A 1 73 ? -5.098 4.240 8.642 1.00 95.69 73 ALA A CA 1
ATOM 570 C C . ALA A 1 73 ? -3.840 4.431 7.776 1.00 95.69 73 ALA A C 1
ATOM 572 O O . ALA A 1 73 ? -3.890 5.183 6.806 1.00 95.69 73 ALA A O 1
ATOM 573 N N . GLU A 1 74 ? -2.743 3.731 8.074 1.00 96.31 74 GLU A N 1
ATOM 574 C CA . GLU A 1 74 ? -1.528 3.728 7.247 1.00 96.31 74 GLU A CA 1
ATOM 575 C C . GLU A 1 74 ? -1.805 3.151 5.850 1.00 96.31 74 GLU A C 1
ATOM 577 O O . GLU A 1 74 ? -1.471 3.787 4.851 1.00 96.31 74 GLU A O 1
ATOM 582 N N . ILE A 1 75 ? -2.508 2.013 5.765 1.00 97.06 75 ILE A N 1
ATOM 583 C CA . ILE A 1 75 ? -2.966 1.425 4.496 1.00 97.06 75 ILE A CA 1
ATOM 584 C C . ILE A 1 75 ? -3.837 2.428 3.732 1.00 97.06 75 ILE A C 1
ATOM 586 O O . ILE A 1 75 ? -3.602 2.673 2.551 1.00 97.06 75 ILE A O 1
ATOM 590 N N . ARG A 1 76 ? -4.815 3.063 4.391 1.00 97.06 76 ARG A N 1
ATOM 591 C CA . ARG A 1 76 ? -5.644 4.089 3.745 1.00 97.06 76 ARG A CA 1
ATOM 592 C C . ARG A 1 76 ? -4.793 5.210 3.149 1.00 97.06 76 ARG A C 1
ATOM 594 O O . ARG A 1 76 ? -4.994 5.581 1.999 1.00 97.06 76 ARG A O 1
ATOM 601 N N . ASN A 1 77 ? -3.860 5.753 3.925 1.00 94.75 77 ASN A N 1
ATOM 602 C CA . ASN A 1 77 ? -3.043 6.886 3.498 1.00 94.75 77 ASN A CA 1
ATOM 603 C C . ASN A 1 77 ? -2.108 6.515 2.335 1.00 94.75 77 ASN A C 1
ATOM 605 O O . ASN A 1 77 ? -1.870 7.346 1.464 1.00 94.75 77 ASN A O 1
ATOM 609 N N . ALA A 1 78 ? -1.603 5.278 2.310 1.00 95.69 78 ALA A N 1
ATOM 610 C CA . ALA A 1 78 ? -0.730 4.788 1.248 1.00 95.69 78 ALA A CA 1
ATOM 611 C C . ALA A 1 78 ? -1.483 4.531 -0.066 1.00 95.69 78 ALA A C 1
ATOM 613 O O . ALA A 1 78 ? -0.985 4.874 -1.134 1.00 95.69 78 ALA A O 1
ATOM 614 N N . PHE A 1 79 ? -2.675 3.933 0.010 1.00 96.06 79 PHE A N 1
ATOM 615 C CA . PHE A 1 79 ? -3.409 3.491 -1.176 1.00 96.06 79 PHE A CA 1
ATOM 616 C C . PHE A 1 79 ? -4.462 4.486 -1.664 1.00 96.06 79 PHE A C 1
ATOM 618 O O . PHE A 1 79 ? -4.867 4.383 -2.812 1.00 96.06 79 PHE A O 1
ATOM 625 N N . PHE A 1 80 ? -4.908 5.453 -0.857 1.00 96.50 80 PHE A N 1
ATOM 626 C CA . PHE A 1 80 ? -5.924 6.444 -1.248 1.00 96.50 80 PHE A CA 1
ATOM 627 C C . PHE A 1 80 ? -5.407 7.886 -1.102 1.00 96.50 80 PHE A C 1
ATOM 629 O O . PHE A 1 80 ? -6.028 8.699 -0.409 1.00 96.50 80 PHE A O 1
ATOM 636 N N . PRO A 1 81 ? -4.284 8.245 -1.755 1.00 93.69 81 PRO A N 1
ATOM 637 C CA . PRO A 1 81 ? -3.636 9.546 -1.570 1.00 93.69 81 PRO A CA 1
ATOM 638 C C . PRO A 1 81 ? -4.502 10.734 -2.025 1.00 93.69 81 PRO A C 1
ATOM 640 O O . PRO A 1 81 ? -4.305 11.853 -1.562 1.00 93.69 81 PRO A O 1
ATOM 643 N N . SER A 1 82 ? -5.483 10.506 -2.905 1.00 90.94 82 SER A N 1
ATOM 644 C CA . SER A 1 82 ? -6.435 11.524 -3.371 1.00 90.94 82 SER A CA 1
ATOM 645 C C . SER A 1 82 ? -7.630 11.738 -2.432 1.00 90.94 82 SER A C 1
ATOM 647 O O . SER A 1 82 ? -8.458 12.610 -2.686 1.00 90.94 82 SER A O 1
ATOM 649 N N . GLY A 1 83 ? -7.768 10.926 -1.377 1.00 91.94 83 GLY A N 1
ATOM 650 C CA . GLY A 1 83 ? -8.934 10.944 -0.490 1.00 91.94 83 GLY A CA 1
ATOM 651 C C . GLY A 1 83 ? -10.208 10.327 -1.092 1.00 91.94 83 GLY A C 1
ATOM 652 O O . GLY A 1 83 ? -11.252 10.336 -0.442 1.00 91.94 83 GLY A O 1
ATOM 653 N N . GLY A 1 84 ? -10.143 9.801 -2.320 1.00 91.81 84 GLY A N 1
ATOM 654 C CA . GLY A 1 84 ? -11.262 9.135 -2.990 1.00 91.81 84 GLY A CA 1
ATOM 655 C C . GLY A 1 84 ? -11.444 7.668 -2.587 1.00 91.81 84 GLY A C 1
ATOM 656 O O . GLY A 1 84 ? -10.694 7.118 -1.788 1.00 91.81 84 GLY A O 1
ATOM 657 N N . SER A 1 85 ? -12.434 7.006 -3.188 1.00 91.94 85 SER A N 1
ATOM 658 C CA . SER A 1 85 ? -12.693 5.566 -3.012 1.00 91.94 85 SER A CA 1
ATOM 659 C C . SER A 1 85 ? -11.921 4.671 -3.984 1.00 91.94 85 SER A C 1
ATOM 661 O O . SER A 1 85 ? -12.073 3.452 -3.954 1.00 91.94 85 SER A O 1
ATOM 663 N N . VAL A 1 86 ? -11.138 5.275 -4.875 1.00 92.50 86 VAL A N 1
ATOM 664 C CA . VAL A 1 86 ? -10.313 4.593 -5.869 1.00 92.50 86 VAL A CA 1
ATOM 665 C C . VAL A 1 86 ? -8.887 4.505 -5.332 1.00 92.50 86 VAL A C 1
ATOM 667 O O . VAL A 1 86 ? -8.295 5.558 -5.079 1.00 92.50 86 VAL A O 1
ATOM 670 N N . PRO A 1 87 ? -8.335 3.294 -5.143 1.00 94.19 87 PRO A N 1
ATOM 671 C CA . PRO A 1 87 ? -6.951 3.159 -4.735 1.00 94.19 87 PRO A CA 1
ATOM 672 C C . PRO A 1 87 ? -6.006 3.497 -5.893 1.00 94.19 87 PRO A C 1
ATOM 674 O O . PRO A 1 87 ? -6.302 3.191 -7.046 1.00 94.19 87 PRO A 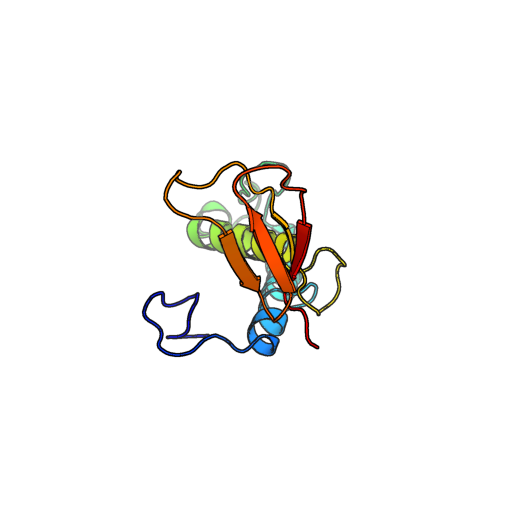O 1
ATOM 677 N N . SER A 1 88 ? -4.875 4.124 -5.583 1.00 93.62 88 SER A N 1
ATOM 678 C CA . SER A 1 88 ? -3.825 4.478 -6.536 1.00 93.62 88 SER A CA 1
ATOM 679 C C . SER A 1 88 ? -2.482 4.601 -5.823 1.00 93.62 88 SER A C 1
ATOM 681 O O . SER A 1 88 ? -2.371 5.283 -4.805 1.00 93.62 88 SER A O 1
ATOM 683 N N . VAL A 1 89 ? -1.449 4.005 -6.406 1.00 94.06 89 VAL A N 1
ATOM 684 C CA . VAL A 1 89 ? -0.058 4.052 -5.953 1.00 94.06 89 VAL A CA 1
ATOM 685 C C . VAL A 1 89 ? 0.823 4.405 -7.146 1.00 94.06 89 VAL A C 1
ATOM 687 O O . VAL A 1 89 ? 0.731 3.774 -8.194 1.00 94.06 89 VAL A O 1
ATOM 690 N N . SER A 1 90 ? 1.699 5.391 -6.980 1.00 94.12 90 SER A N 1
ATOM 691 C CA . SER A 1 90 ? 2.691 5.770 -7.990 1.00 94.12 90 SER A CA 1
ATOM 692 C C . SER A 1 90 ? 4.078 5.361 -7.515 1.00 94.12 90 SER A C 1
ATOM 694 O O . SER A 1 90 ? 4.526 5.798 -6.454 1.00 94.12 90 SER A O 1
ATOM 696 N N . VAL A 1 91 ? 4.765 4.534 -8.299 1.00 95.31 91 VAL A N 1
ATOM 697 C CA . VAL A 1 91 ? 6.106 4.029 -7.988 1.00 95.31 91 VAL A CA 1
ATOM 698 C C . VAL A 1 91 ? 7.063 4.447 -9.093 1.00 95.31 91 VAL A C 1
ATOM 700 O O . VAL A 1 91 ? 6.846 4.141 -10.262 1.00 95.31 91 VAL A O 1
ATOM 703 N N . THR A 1 92 ? 8.146 5.130 -8.729 1.00 96.50 92 THR A N 1
ATOM 704 C CA . THR A 1 92 ? 9.242 5.421 -9.659 1.00 96.50 92 THR A CA 1
ATOM 705 C C . THR A 1 92 ? 10.297 4.331 -9.559 1.00 96.50 92 THR A C 1
ATOM 707 O O . THR A 1 92 ? 10.927 4.154 -8.517 1.00 96.50 92 THR A O 1
ATOM 710 N N . PHE A 1 93 ? 10.508 3.626 -10.663 1.00 94.94 93 PHE A N 1
ATOM 711 C CA . PHE A 1 93 ? 11.562 2.643 -10.830 1.00 94.94 93 PHE A CA 1
ATOM 712 C C . PHE A 1 93 ? 12.789 3.312 -11.440 1.00 94.94 93 PHE A C 1
ATOM 714 O O . PHE A 1 93 ? 12.703 3.924 -12.503 1.00 94.94 93 PHE A O 1
ATOM 721 N N . THR A 1 94 ? 13.938 3.162 -10.786 1.00 94.31 94 THR A N 1
ATOM 722 C CA . THR A 1 94 ? 15.232 3.641 -11.286 1.00 94.31 94 THR A CA 1
ATOM 723 C C . THR A 1 94 ? 16.129 2.434 -11.534 1.00 94.31 94 THR A C 1
ATOM 725 O O . THR A 1 94 ? 16.680 1.891 -10.575 1.00 94.31 94 THR A O 1
ATOM 728 N N . PRO A 1 95 ? 16.274 1.971 -12.787 1.00 91.44 95 PRO A N 1
ATOM 729 C CA . PRO A 1 95 ? 17.159 0.854 -13.081 1.00 91.44 95 PRO A CA 1
ATOM 730 C C . PRO A 1 95 ? 18.623 1.278 -12.924 1.00 91.44 95 PRO A C 1
ATOM 732 O O . PRO A 1 95 ? 19.070 2.230 -13.563 1.00 91.44 95 PRO A O 1
ATOM 735 N N . PHE A 1 96 ? 19.368 0.583 -12.063 1.00 83.75 96 PHE A N 1
ATOM 736 C CA . PHE A 1 96 ? 20.755 0.942 -11.749 1.00 83.75 96 PHE A CA 1
ATOM 737 C C . PHE A 1 96 ? 21.757 0.267 -12.688 1.00 83.75 96 PHE A C 1
ATOM 739 O O . PHE A 1 96 ? 22.504 0.946 -13.388 1.00 83.75 96 PHE A O 1
ATOM 746 N N . SER A 1 97 ? 21.774 -1.064 -12.716 1.00 83.31 97 SER A N 1
ATOM 747 C CA . SER A 1 97 ? 22.685 -1.848 -13.549 1.00 83.31 97 SER A CA 1
ATOM 748 C C . SER A 1 97 ? 22.115 -3.236 -13.830 1.00 83.31 97 SER A C 1
ATOM 750 O O . SER A 1 97 ? 21.227 -3.716 -13.122 1.00 83.31 97 SER A O 1
ATOM 752 N N . LEU A 1 98 ? 22.638 -3.874 -14.874 1.00 89.19 98 LEU A N 1
ATOM 753 C CA . LEU A 1 98 ? 22.391 -5.276 -15.193 1.00 89.19 98 LEU A CA 1
ATOM 754 C C . LEU A 1 98 ? 23.668 -6.090 -14.980 1.00 89.19 98 LEU A C 1
ATOM 756 O O . LEU A 1 98 ? 24.775 -5.552 -14.992 1.00 89.19 98 LEU A O 1
ATOM 760 N N . HIS A 1 99 ? 23.511 -7.400 -14.785 1.00 90.19 99 HIS A N 1
ATOM 761 C CA . HIS A 1 99 ? 24.643 -8.319 -14.867 1.00 90.19 99 HIS A CA 1
ATOM 762 C C . HIS A 1 99 ? 25.232 -8.273 -16.285 1.00 90.19 99 HIS A C 1
ATOM 764 O O . HIS A 1 99 ? 24.478 -8.123 -17.241 1.00 90.19 99 HIS A O 1
ATOM 770 N N . GLY A 1 100 ? 26.550 -8.428 -16.441 1.00 89.31 100 GLY A N 1
ATOM 771 C CA . GLY A 1 100 ? 27.227 -8.279 -17.742 1.00 89.31 100 GLY A CA 1
ATOM 772 C C . GLY A 1 100 ? 26.762 -9.254 -18.834 1.00 89.31 100 GLY A C 1
ATOM 773 O O . GLY A 1 100 ? 26.937 -8.970 -20.011 1.00 89.31 100 GLY A O 1
ATOM 774 N N . ASP A 1 101 ? 26.125 -10.359 -18.444 1.00 93.25 101 ASP A N 1
ATOM 775 C CA . ASP A 1 101 ? 25.579 -11.369 -19.364 1.00 93.25 101 ASP A CA 1
ATOM 776 C C . ASP A 1 101 ? 24.125 -11.091 -19.801 1.00 93.25 101 ASP A C 1
ATOM 778 O O . ASP A 1 101 ? 23.551 -11.872 -20.557 1.00 93.25 101 ASP A O 1
ATOM 782 N N . ALA A 1 102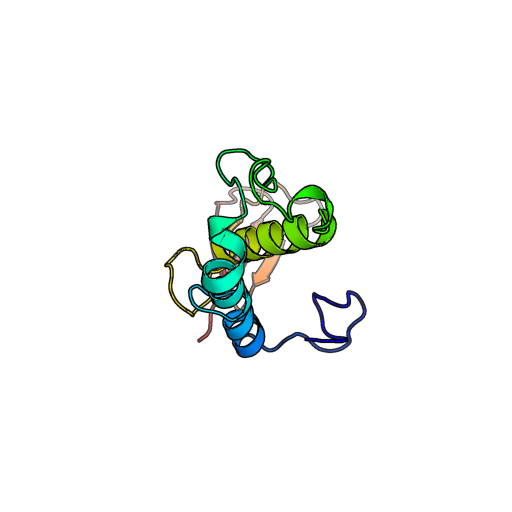 ? 23.488 -10.029 -19.291 1.00 92.75 102 ALA A N 1
ATOM 783 C CA . ALA A 1 102 ? 22.086 -9.710 -19.561 1.00 92.75 102 ALA A CA 1
ATOM 784 C C . ALA A 1 102 ? 21.954 -8.409 -20.360 1.00 92.75 102 ALA A C 1
ATOM 786 O O . ALA A 1 102 ? 22.100 -7.327 -19.803 1.00 92.75 102 ALA A O 1
ATOM 787 N N . ASP A 1 103 ? 21.617 -8.481 -21.646 1.00 90.44 103 ASP A N 1
ATOM 788 C CA . ASP A 1 103 ? 21.506 -7.279 -22.489 1.00 90.44 103 ASP A CA 1
ATOM 789 C C . ASP A 1 103 ? 20.395 -6.321 -22.025 1.00 90.44 103 ASP A C 1
ATOM 791 O O . ASP A 1 103 ? 20.576 -5.099 -22.010 1.00 90.44 103 ASP A O 1
ATOM 795 N N . THR A 1 104 ? 19.253 -6.883 -21.613 1.00 93.12 104 THR A N 1
ATOM 796 C CA . THR A 1 104 ? 18.055 -6.134 -21.213 1.00 93.12 104 THR A CA 1
ATOM 797 C C . THR A 1 104 ? 17.292 -6.832 -20.090 1.00 93.12 104 THR A C 1
ATOM 799 O O . THR A 1 104 ? 17.235 -8.061 -20.055 1.00 93.12 104 THR A O 1
ATOM 802 N N . ALA A 1 105 ? 16.617 -6.058 -19.241 1.00 93.69 105 ALA A N 1
ATOM 803 C CA . ALA A 1 105 ? 15.583 -6.551 -18.333 1.00 93.69 105 ALA A CA 1
ATOM 804 C C . ALA A 1 105 ? 14.289 -5.756 -18.518 1.00 93.69 105 ALA A C 1
ATOM 806 O O . ALA A 1 105 ? 14.323 -4.549 -18.758 1.00 93.69 105 ALA A O 1
ATOM 807 N N . VAL A 1 106 ? 13.154 -6.437 -18.383 1.00 94.69 106 VAL A N 1
ATOM 808 C CA . VAL A 1 106 ? 11.821 -5.853 -18.536 1.00 94.69 106 VAL A CA 1
ATOM 809 C C . VAL A 1 106 ? 11.009 -6.142 -17.282 1.00 94.69 106 VAL A C 1
ATOM 811 O O . VAL A 1 106 ? 10.879 -7.296 -16.878 1.00 94.69 106 VAL A O 1
ATOM 814 N N . LEU A 1 107 ? 10.467 -5.087 -16.682 1.00 94.12 107 LEU A N 1
ATOM 815 C CA . LEU A 1 107 ? 9.426 -5.155 -15.667 1.00 94.12 107 LEU A CA 1
ATOM 816 C C . LEU A 1 107 ? 8.119 -4.677 -16.305 1.00 94.12 107 LEU A C 1
ATOM 818 O O . LEU A 1 107 ? 8.047 -3.542 -16.767 1.00 94.12 107 LEU A O 1
ATOM 822 N N . ASP A 1 108 ? 7.110 -5.539 -16.318 1.00 94.00 108 ASP A N 1
ATOM 823 C CA . ASP A 1 108 ? 5.747 -5.209 -16.734 1.00 94.00 108 ASP A CA 1
ATOM 824 C C . ASP A 1 108 ? 4.857 -5.139 -15.487 1.00 94.00 108 ASP A C 1
ATOM 826 O O . ASP A 1 108 ? 4.811 -6.088 -14.699 1.00 94.00 108 ASP A O 1
ATOM 830 N N . VAL A 1 109 ? 4.191 -4.001 -15.290 1.00 93.62 109 VAL A N 1
ATOM 831 C CA . VAL A 1 109 ? 3.185 -3.804 -14.242 1.00 93.62 109 VAL A CA 1
ATOM 832 C C . VAL A 1 109 ? 1.915 -3.281 -14.897 1.00 93.62 109 VAL A C 1
ATOM 834 O O . VAL A 1 109 ? 1.872 -2.131 -15.333 1.00 93.62 109 VAL A O 1
ATOM 837 N N . ASP A 1 110 ? 0.879 -4.116 -14.958 1.00 90.88 110 ASP A N 1
ATOM 838 C CA . ASP A 1 110 ? -0.411 -3.783 -15.579 1.00 90.88 110 ASP A CA 1
ATOM 839 C C . ASP A 1 110 ? -0.270 -3.214 -17.015 1.00 90.88 110 ASP A C 1
ATOM 841 O O . ASP A 1 110 ? -1.003 -2.311 -17.422 1.00 90.88 110 ASP A O 1
ATOM 845 N N . GLY A 1 111 ? 0.699 -3.708 -17.797 1.00 92.38 111 GLY A N 1
ATOM 846 C CA . GLY A 1 111 ? 0.991 -3.250 -19.158 1.00 92.38 111 GLY A CA 1
ATOM 847 C C . GLY A 1 111 ? 1.899 -2.018 -19.240 1.00 92.38 111 GLY A C 1
ATOM 848 O O . GLY A 1 111 ? 2.272 -1.602 -20.340 1.00 92.38 111 GLY A O 1
ATOM 849 N N . GLN A 1 112 ? 2.286 -1.422 -18.108 1.00 94.31 112 GLN A N 1
ATOM 850 C CA . GLN A 1 112 ? 3.319 -0.387 -18.060 1.00 94.31 112 GLN A CA 1
ATOM 851 C C . GLN A 1 112 ? 4.697 -1.047 -18.007 1.00 94.31 112 GLN A C 1
ATOM 853 O O . GLN A 1 112 ? 5.055 -1.702 -17.028 1.00 94.31 112 GLN A O 1
ATOM 858 N N . ILE A 1 113 ? 5.482 -0.842 -19.063 1.00 93.94 113 ILE A N 1
ATOM 859 C CA . ILE A 1 113 ? 6.807 -1.440 -19.216 1.00 93.94 113 ILE A CA 1
ATOM 860 C C . ILE A 1 113 ? 7.889 -0.497 -18.684 1.00 93.94 113 ILE A C 1
ATOM 862 O O . ILE A 1 113 ? 8.034 0.633 -19.150 1.00 93.94 113 ILE A O 1
ATOM 866 N N . VAL A 1 114 ? 8.708 -1.004 -17.764 1.00 94.88 114 VAL A N 1
ATOM 867 C CA . VAL A 1 114 ? 9.989 -0.417 -17.365 1.00 94.88 114 VAL A CA 1
ATOM 868 C C . VAL A 1 114 ? 11.105 -1.290 -17.927 1.00 94.88 114 VAL A C 1
ATOM 870 O O . VAL A 1 114 ? 11.281 -2.438 -17.515 1.00 94.88 114 VAL A O 1
ATOM 873 N N . GLN A 1 115 ? 11.873 -0.744 -18.86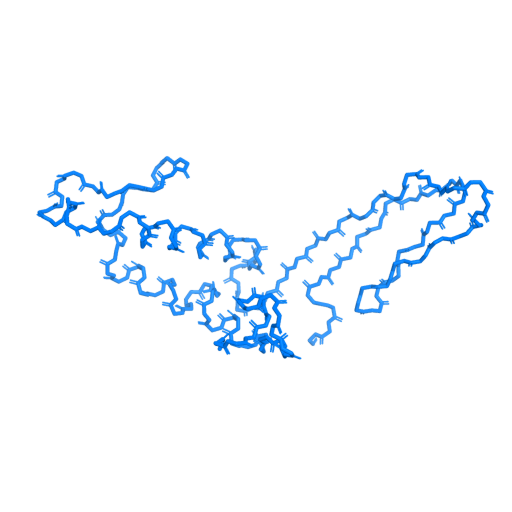7 1.00 93.69 115 GLN A N 1
ATOM 874 C CA . GLN A 1 115 ? 13.016 -1.429 -19.463 1.00 93.69 115 GLN A CA 1
ATOM 875 C C . GLN A 1 115 ? 14.330 -0.937 -18.851 1.00 93.69 115 GLN A C 1
ATOM 877 O O . GLN A 1 115 ? 14.542 0.261 -18.664 1.00 93.69 115 GLN A O 1
ATOM 882 N N . SER A 1 116 ? 15.227 -1.881 -18.585 1.00 94.69 116 SER A N 1
ATOM 883 C CA . SER A 1 116 ? 16.614 -1.650 -18.197 1.00 94.69 116 SER A CA 1
ATOM 884 C C . SER A 1 116 ? 17.547 -2.217 -19.262 1.00 94.69 116 SER A C 1
ATOM 886 O O . SER A 1 116 ? 17.306 -3.310 -19.773 1.00 94.69 116 SER A O 1
ATOM 888 N N . ASN A 1 117 ? 18.622 -1.499 -19.560 1.00 92.00 117 ASN A N 1
ATOM 889 C CA . ASN A 1 117 ? 19.715 -1.885 -20.446 1.00 92.00 117 ASN A CA 1
ATOM 890 C C . ASN A 1 117 ? 21.050 -1.832 -19.675 1.00 92.00 117 ASN A C 1
ATOM 892 O O . ASN A 1 117 ? 21.117 -1.346 -18.544 1.00 92.00 117 ASN A O 1
ATOM 896 N N . GLN A 1 118 ? 22.138 -2.282 -20.304 1.00 89.94 118 GLN A N 1
ATOM 897 C CA . GLN A 1 118 ? 23.497 -2.221 -19.737 1.00 89.94 118 GLN A CA 1
ATOM 898 C C . GLN A 1 118 ? 23.954 -0.800 -19.354 1.00 89.94 118 GLN A C 1
ATOM 900 O O . GLN A 1 118 ? 24.673 -0.616 -18.374 1.00 89.94 118 GLN A O 1
ATOM 905 N N . ALA A 1 119 ? 23.535 0.218 -20.111 1.00 86.38 119 ALA A N 1
ATOM 906 C CA . ALA A 1 119 ? 23.855 1.618 -19.849 1.00 86.38 119 ALA A CA 1
ATOM 907 C C . ALA A 1 119 ? 22.721 2.542 -20.313 1.00 86.38 119 ALA A C 1
ATOM 909 O O . ALA A 1 119 ? 21.904 2.168 -21.154 1.00 86.38 119 ALA A O 1
ATOM 910 N N . GLY A 1 120 ? 22.700 3.772 -19.789 1.00 87.44 120 GLY A N 1
ATOM 911 C CA . GLY A 1 120 ? 21.761 4.810 -20.231 1.00 87.44 120 GLY A CA 1
ATOM 912 C C . GLY A 1 120 ? 20.329 4.648 -19.711 1.00 87.44 120 GLY A C 1
ATOM 913 O O . GLY A 1 120 ? 19.399 5.130 -20.349 1.00 87.44 120 GLY A O 1
ATOM 914 N N . ASN A 1 121 ? 20.141 3.978 -18.572 1.00 91.94 121 ASN A N 1
ATOM 915 C CA . ASN A 1 121 ? 18.826 3.832 -17.951 1.00 91.94 121 ASN A CA 1
ATOM 916 C C . ASN A 1 121 ? 18.300 5.166 -17.412 1.00 91.94 121 ASN A C 1
ATOM 918 O O . ASN A 1 121 ? 19.047 5.947 -16.820 1.00 91.94 121 ASN A O 1
ATOM 922 N N . ALA A 1 122 ? 16.997 5.392 -17.577 1.00 90.94 122 ALA A N 1
ATOM 923 C CA . ALA A 1 122 ? 16.288 6.540 -17.028 1.00 90.94 122 ALA A CA 1
ATOM 924 C C . ALA A 1 122 ? 15.204 6.075 -16.040 1.00 90.94 122 ALA A C 1
ATOM 926 O O . ALA A 1 122 ? 14.593 5.023 -16.258 1.00 90.94 122 ALA A O 1
ATOM 927 N N . PRO A 1 123 ? 14.931 6.843 -14.968 1.00 95.62 123 PRO A N 1
ATOM 928 C CA . PRO A 1 123 ? 13.800 6.567 -14.093 1.00 95.62 123 PRO A CA 1
ATOM 929 C C . PRO A 1 123 ? 12.474 6.553 -14.862 1.00 95.62 123 PRO A C 1
ATOM 931 O O . PRO A 1 123 ? 12.246 7.400 -15.724 1.00 95.62 123 PRO A O 1
ATOM 934 N N . SER A 1 124 ? 11.593 5.617 -14.520 1.00 94.81 124 SER A N 1
ATOM 935 C CA . SER A 1 124 ? 10.252 5.479 -15.099 1.00 94.81 124 SER A CA 1
ATOM 936 C C . SER A 1 124 ? 9.216 5.347 -13.987 1.00 94.81 124 SER A C 1
ATOM 938 O O . SER A 1 124 ? 9.408 4.572 -13.051 1.00 94.81 124 SER A O 1
ATOM 940 N N . THR A 1 125 ? 8.120 6.102 -14.067 1.00 95.81 125 THR A N 1
ATOM 941 C CA . THR A 1 125 ? 7.021 6.018 -13.095 1.00 95.81 125 THR A CA 1
ATOM 942 C C . THR A 1 125 ? 5.925 5.093 -13.605 1.00 95.81 125 THR A C 1
ATOM 944 O O . THR A 1 125 ? 5.459 5.240 -14.730 1.00 95.81 125 THR A O 1
ATOM 947 N N . VAL A 1 126 ? 5.501 4.178 -12.741 1.00 96.00 126 VAL A N 1
ATOM 948 C CA . VAL A 1 126 ? 4.384 3.251 -12.926 1.00 96.00 126 VAL A CA 1
ATOM 949 C C . VAL A 1 126 ? 3.273 3.643 -11.958 1.00 96.00 126 VAL A C 1
ATOM 951 O O . VAL A 1 126 ? 3.539 3.901 -10.782 1.00 96.00 126 VAL A O 1
ATOM 954 N N . ASN A 1 127 ? 2.030 3.665 -12.433 1.00 93.81 127 ASN A N 1
ATOM 955 C CA . ASN A 1 127 ? 0.852 3.900 -11.598 1.00 93.81 127 ASN A CA 1
ATOM 956 C C . ASN A 1 127 ? 0.024 2.625 -11.481 1.00 93.81 127 ASN A C 1
ATOM 958 O O . ASN A 1 127 ? -0.418 2.099 -12.491 1.00 93.81 127 ASN A O 1
ATOM 962 N N . TRP A 1 128 ? -0.223 2.146 -10.272 1.00 92.06 128 TRP A N 1
ATOM 963 C CA . TRP A 1 128 ? -1.024 0.954 -10.028 1.00 92.06 128 TRP A CA 1
ATOM 964 C C . TRP A 1 128 ? -2.258 1.294 -9.180 1.00 92.06 128 TRP A C 1
ATOM 966 O O . TRP A 1 128 ? -2.122 2.023 -8.195 1.00 92.06 128 TRP A O 1
ATOM 976 N N . PRO A 1 129 ? -3.444 0.749 -9.488 1.00 90.81 129 PRO A N 1
ATOM 977 C CA . PRO A 1 129 ? -3.756 -0.053 -10.675 1.00 90.81 129 PRO A CA 1
ATOM 978 C C . PRO A 1 129 ? -3.840 0.820 -11.939 1.00 90.81 129 PRO A C 1
ATOM 980 O O . PRO A 1 129 ? -4.442 1.895 -11.895 1.00 90.81 129 PRO A O 1
ATOM 983 N N . SER A 1 130 ? -3.297 0.366 -13.075 1.00 77.06 130 SER A N 1
ATOM 984 C CA . SER A 1 130 ? -3.477 1.056 -14.367 1.00 77.06 130 SER A CA 1
ATOM 985 C C . SER A 1 130 ? -4.518 0.349 -15.224 1.00 77.06 130 SER A C 1
ATOM 987 O O . SER A 1 130 ? -4.179 -0.394 -16.139 1.00 77.06 130 SER A O 1
ATOM 989 N N . GLY A 1 131 ? -5.804 0.560 -14.932 1.00 62.44 131 GLY A N 1
ATOM 990 C CA . GLY A 1 131 ? -6.862 -0.030 -15.758 1.00 62.44 131 GLY A CA 1
ATOM 991 C C . GLY A 1 131 ? -8.252 -0.109 -15.137 1.00 62.44 131 GLY A C 1
ATOM 992 O O . GLY A 1 131 ? -8.890 -1.152 -15.258 1.00 62.44 131 GLY A O 1
ATOM 993 N N . MET A 1 132 ? -8.730 0.959 -14.488 1.00 48.19 132 MET A N 1
ATOM 994 C CA . MET A 1 132 ? -10.184 1.136 -14.340 1.00 48.19 132 MET A CA 1
ATOM 995 C C . MET A 1 132 ? -10.764 1.883 -15.532 1.00 48.19 132 MET A C 1
ATOM 997 O O . MET A 1 132 ? -10.114 2.856 -15.975 1.00 48.19 132 MET A O 1
#

Sequence (132 aa):
VVGRYPFASDGPEDIAMADFAKLFAPGGLMDRFFAQNLASLIDMTGQDWNWKQDARFGRDLSKATLKNFQLAAEIRNAFFPSGGSVPSVSVTFTPFSLHGDADTAVLDVDGQIVQSNQAGNAPSTVNWPSGM